Protein AF-A0AAU2VG63-F1 (afdb_monomer)

Foldseek 3Di:
DVVCVVVVDDDDDDDDPLVVVLQDQKDFDWDQDDDPRIGDRQDIGFLVCLCPPGPHPSNVVNVVPDDPDDPDDSRPDDDD

Mean predicted aligned error: 6.65 Å

Structure (mmCIF, N/CA/C/O backbone):
data_AF-A0AAU2VG63-F1
#
_entry.id   AF-A0AAU2VG63-F1
#
loop_
_atom_site.group_PDB
_atom_site.id
_atom_site.type_symbol
_atom_site.label_atom_id
_atom_site.label_alt_id
_atom_site.label_comp_id
_atom_site.label_asym_id
_atom_site.label_entity_id
_atom_site.label_seq_id
_atom_site.pdbx_PDB_ins_code
_atom_site.Cartn_x
_atom_site.Cartn_y
_atom_site.Cartn_z
_atom_site.occupancy
_atom_site.B_iso_or_equiv
_atom_site.auth_seq_id
_atom_site.auth_comp_id
_atom_site.auth_asym_id
_atom_site.auth_atom_id
_atom_site.pdbx_PDB_model_num
ATOM 1 N N . MET A 1 1 ? -0.001 1.694 15.831 1.00 65.75 1 MET A N 1
ATOM 2 C CA . MET A 1 1 ? -0.805 2.361 14.783 1.00 65.75 1 MET A CA 1
ATOM 3 C C . MET A 1 1 ? -2.278 2.453 15.164 1.00 65.75 1 MET A C 1
ATOM 5 O O . MET A 1 1 ? -2.805 3.551 15.093 1.00 65.75 1 MET A O 1
ATOM 9 N N . HIS A 1 2 ? -2.905 1.376 15.657 1.00 73.50 2 HIS A N 1
ATOM 10 C CA . HIS A 1 2 ? -4.343 1.369 15.984 1.00 73.50 2 HIS A CA 1
ATOM 11 C C . HIS A 1 2 ? -4.785 2.490 16.933 1.00 73.50 2 HIS A C 1
ATOM 13 O O . HIS A 1 2 ? -5.661 3.250 16.566 1.00 73.50 2 HIS A O 1
ATOM 19 N N . ARG A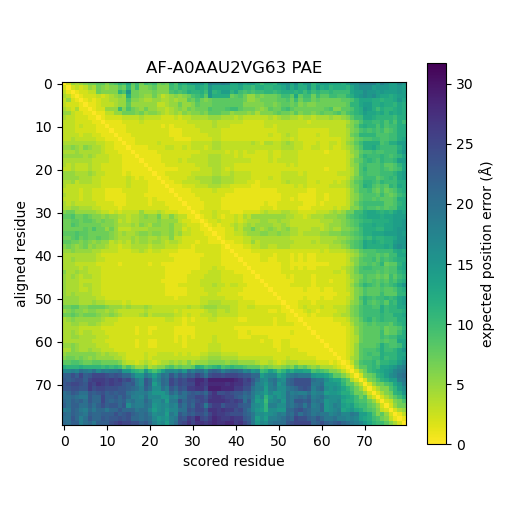 1 3 ? -4.091 2.718 18.060 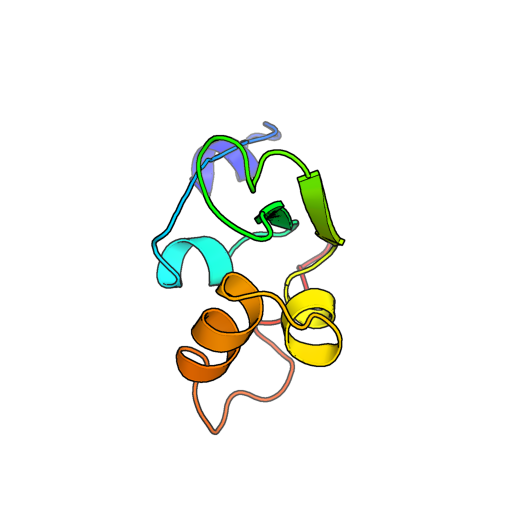1.00 75.50 3 ARG A N 1
ATOM 20 C CA . ARG A 1 3 ? -4.465 3.791 19.002 1.00 75.50 3 ARG A CA 1
ATOM 21 C C . ARG A 1 3 ? -4.576 5.184 18.361 1.00 75.50 3 ARG A C 1
ATOM 23 O O . ARG A 1 3 ? -5.512 5.905 18.648 1.00 75.50 3 ARG A O 1
ATOM 30 N N . LEU A 1 4 ? -3.644 5.549 17.476 1.00 78.38 4 LEU A N 1
ATOM 31 C CA . LEU A 1 4 ? -3.676 6.855 16.806 1.00 78.38 4 LEU A CA 1
ATOM 32 C C . LEU A 1 4 ? -4.866 6.967 15.847 1.00 78.38 4 LEU A C 1
ATOM 34 O O . LEU A 1 4 ? -5.493 8.018 15.777 1.00 78.38 4 LEU A O 1
ATOM 38 N N . HIS A 1 5 ? -5.169 5.888 15.127 1.00 79.94 5 HIS A N 1
ATOM 39 C CA . HIS A 1 5 ? -6.333 5.810 14.250 1.00 79.94 5 HIS A CA 1
ATOM 40 C C . HIS A 1 5 ? -7.646 5.872 15.044 1.00 79.94 5 HIS A C 1
ATOM 42 O O . HIS A 1 5 ? -8.539 6.636 14.691 1.00 79.94 5 HIS A O 1
ATOM 48 N N . ASP A 1 6 ? -7.737 5.117 16.140 1.00 84.00 6 ASP A N 1
ATOM 49 C CA . ASP A 1 6 ? -8.928 5.040 16.992 1.00 84.00 6 ASP A CA 1
ATOM 50 C C . ASP A 1 6 ? -9.228 6.382 17.683 1.00 84.00 6 ASP A C 1
ATOM 52 O O . ASP A 1 6 ? -10.386 6.708 17.930 1.00 84.00 6 ASP A O 1
ATOM 56 N N . ASP A 1 7 ? -8.198 7.206 17.901 1.00 90.81 7 ASP A N 1
ATOM 57 C CA . ASP A 1 7 ? -8.314 8.592 18.372 1.00 90.81 7 ASP A CA 1
ATOM 58 C C . ASP A 1 7 ? -8.793 9.574 17.265 1.00 90.81 7 ASP A C 1
ATOM 60 O O . ASP A 1 7 ? -8.807 10.788 17.470 1.00 90.81 7 ASP A O 1
ATOM 64 N N . GLY A 1 8 ? -9.172 9.079 16.079 1.00 90.31 8 GLY A N 1
ATOM 65 C CA . GLY A 1 8 ? -9.695 9.867 14.955 1.00 90.31 8 GLY A CA 1
ATOM 66 C C . GLY A 1 8 ? -8.629 10.460 14.026 1.00 90.31 8 GLY A C 1
ATOM 67 O O . GLY A 1 8 ? -8.958 11.259 13.146 1.00 90.31 8 GLY A O 1
ATOM 68 N N . ASN A 1 9 ? -7.353 10.093 14.190 1.00 91.19 9 ASN A N 1
ATOM 69 C CA . ASN A 1 9 ? -6.288 10.599 13.324 1.00 91.19 9 ASN A CA 1
ATOM 70 C C . ASN A 1 9 ? -6.199 9.810 12.013 1.00 91.19 9 ASN A C 1
ATOM 72 O O . ASN A 1 9 ? -6.349 8.590 11.975 1.00 91.19 9 ASN A O 1
ATOM 76 N N . THR A 1 10 ? -5.824 10.501 10.935 1.00 92.19 10 THR A N 1
ATOM 77 C CA . THR A 1 10 ? -5.369 9.836 9.707 1.00 92.19 10 THR A CA 1
ATOM 78 C C . THR A 1 10 ? -3.884 9.516 9.829 1.00 92.19 10 THR A C 1
ATOM 80 O O . THR A 1 10 ? -3.067 10.413 10.034 1.00 92.19 10 THR A O 1
ATOM 83 N N . VAL A 1 11 ? -3.525 8.239 9.689 1.00 92.25 11 VAL A N 1
ATOM 84 C CA . VAL A 1 11 ? -2.134 7.773 9.751 1.00 92.25 11 VAL A CA 1
ATOM 85 C C . VAL A 1 11 ? -1.708 7.311 8.362 1.00 92.25 11 VAL A C 1
ATOM 87 O O . VAL A 1 11 ? -2.301 6.391 7.806 1.00 92.25 11 VAL A O 1
ATOM 90 N N . ILE A 1 12 ? -0.672 7.944 7.813 1.00 94.56 12 ILE A N 1
ATOM 91 C CA . ILE A 1 12 ? -0.061 7.563 6.536 1.00 94.56 12 ILE A CA 1
ATOM 92 C C . ILE A 1 12 ? 1.302 6.950 6.836 1.00 94.56 12 ILE A C 1
ATOM 94 O O . ILE A 1 12 ? 2.095 7.537 7.573 1.00 94.56 12 ILE A O 1
ATOM 98 N N . VAL A 1 13 ? 1.570 5.773 6.271 1.00 94.44 13 VAL A N 1
ATOM 99 C CA . VAL A 1 13 ? 2.821 5.034 6.478 1.00 94.44 13 VAL A CA 1
ATOM 100 C C . VAL A 1 13 ? 3.386 4.578 5.139 1.00 94.44 13 VAL A C 1
ATOM 102 O O . VAL A 1 13 ? 2.629 4.273 4.219 1.00 94.44 13 VAL A O 1
ATOM 105 N N . VAL A 1 14 ? 4.713 4.529 5.037 1.00 96.12 14 VAL A N 1
ATOM 106 C CA . VAL A 1 14 ? 5.424 3.909 3.914 1.00 96.12 14 VAL A CA 1
ATOM 107 C C . VAL A 1 14 ? 6.020 2.617 4.441 1.00 96.12 14 VAL A C 1
ATOM 109 O O . VAL A 1 14 ? 6.854 2.661 5.341 1.00 96.12 14 VAL A O 1
ATOM 112 N N . GLU A 1 15 ? 5.566 1.485 3.915 1.00 95.06 15 GLU A N 1
ATOM 113 C CA . GLU A 1 15 ? 5.907 0.177 4.461 1.00 95.06 15 GLU A CA 1
ATOM 114 C C . GLU A 1 15 ? 6.177 -0.869 3.390 1.00 95.06 15 GLU A C 1
ATOM 116 O O . GLU A 1 15 ? 5.676 -0.793 2.269 1.00 95.06 15 GLU A O 1
ATOM 121 N N . HIS A 1 16 ? 6.967 -1.860 3.787 1.00 94.19 16 HIS A N 1
ATOM 122 C CA . HIS A 1 16 ? 7.244 -3.069 3.013 1.00 94.19 16 HIS A CA 1
ATOM 123 C C . HIS A 1 16 ? 6.892 -4.340 3.794 1.00 94.19 16 HIS A C 1
ATOM 125 O O . HIS A 1 16 ? 6.821 -5.417 3.199 1.00 94.19 16 HIS A O 1
ATOM 131 N N . ASP A 1 17 ? 6.644 -4.233 5.104 1.00 94.12 17 ASP A N 1
ATOM 132 C CA . ASP A 1 17 ? 6.170 -5.355 5.902 1.00 94.12 17 ASP A CA 1
ATOM 133 C C . ASP A 1 17 ? 4.714 -5.693 5.539 1.00 94.12 17 ASP A C 1
ATOM 135 O O . ASP A 1 17 ? 3.771 -4.929 5.780 1.00 94.12 17 ASP A O 1
ATOM 139 N N . LEU A 1 18 ? 4.527 -6.878 4.957 1.00 92.25 18 LEU A N 1
ATOM 140 C CA . LEU A 1 18 ? 3.221 -7.375 4.540 1.00 92.25 18 LEU A CA 1
ATOM 141 C C . LEU A 1 18 ? 2.271 -7.566 5.724 1.00 92.25 18 LEU A C 1
ATOM 143 O O . LEU A 1 18 ? 1.061 -7.435 5.541 1.00 92.25 18 LEU A O 1
ATOM 147 N N . ASP A 1 19 ? 2.776 -7.859 6.923 1.00 89.44 19 ASP A N 1
ATOM 148 C CA . ASP A 1 19 ? 1.931 -7.977 8.109 1.00 89.44 19 ASP A CA 1
ATOM 149 C C . ASP A 1 19 ? 1.367 -6.623 8.529 1.00 89.44 19 ASP A C 1
ATOM 151 O O . ASP A 1 19 ? 0.222 -6.567 8.972 1.00 89.44 19 ASP A O 1
ATOM 155 N N . VAL A 1 20 ? 2.077 -5.520 8.292 1.00 90.56 20 VAL A N 1
ATOM 156 C CA . VAL A 1 20 ? 1.508 -4.177 8.472 1.00 90.56 20 VAL A CA 1
ATOM 157 C C . VAL A 1 20 ? 0.489 -3.884 7.370 1.00 90.56 20 VAL A C 1
ATOM 159 O O . VAL A 1 20 ? -0.645 -3.502 7.664 1.00 90.56 20 VAL A O 1
ATOM 162 N N . ILE A 1 21 ? 0.8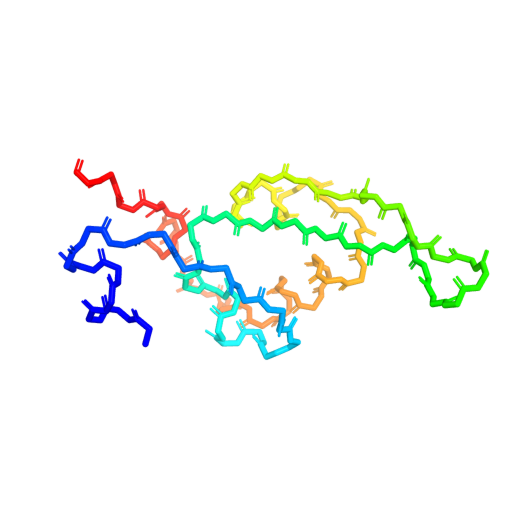49 -4.134 6.107 1.00 92.31 21 ILE A N 1
ATOM 163 C CA . ILE A 1 21 ? 0.009 -3.831 4.934 1.00 92.31 21 ILE A CA 1
ATOM 164 C C . ILE A 1 21 ? -1.351 -4.546 4.998 1.00 92.31 21 ILE A C 1
ATOM 166 O O . ILE A 1 21 ? -2.375 -3.931 4.690 1.00 92.31 21 ILE A O 1
ATOM 170 N N . LYS A 1 22 ? -1.396 -5.806 5.454 1.00 89.31 22 LYS A N 1
ATOM 171 C CA . LYS A 1 22 ? -2.639 -6.594 5.617 1.00 89.31 22 LYS A CA 1
ATOM 172 C C . LYS A 1 22 ? -3.691 -5.927 6.505 1.00 89.31 22 LYS A C 1
ATOM 174 O O . LYS A 1 22 ? -4.872 -6.210 6.333 1.00 89.31 22 LYS A O 1
ATOM 179 N N . HIS A 1 23 ? -3.276 -5.086 7.451 1.00 88.62 23 HIS A N 1
ATOM 180 C CA . HIS A 1 23 ? -4.169 -4.440 8.416 1.00 88.62 23 HIS A CA 1
ATOM 181 C C . HIS A 1 23 ? -4.545 -3.003 8.018 1.00 88.62 23 HIS A C 1
ATOM 183 O O . HIS A 1 23 ? -5.193 -2.300 8.792 1.00 88.62 23 HIS A O 1
ATOM 189 N N . THR A 1 24 ? -4.149 -2.545 6.827 1.00 90.56 24 THR A N 1
ATOM 190 C CA . THR A 1 24 ? -4.462 -1.193 6.346 1.00 90.56 24 THR A CA 1
ATOM 191 C C . THR A 1 24 ? -5.857 -1.107 5.730 1.00 90.56 24 THR A C 1
ATOM 193 O O . THR A 1 24 ? -6.366 -2.061 5.147 1.00 90.56 24 THR A O 1
ATOM 196 N N . ALA A 1 25 ? -6.485 0.066 5.836 1.00 91.62 25 ALA A N 1
ATOM 197 C CA . ALA A 1 25 ? -7.767 0.327 5.182 1.00 91.62 25 ALA A CA 1
ATOM 198 C C . ALA A 1 25 ? -7.605 0.705 3.699 1.00 91.62 25 ALA A C 1
ATOM 200 O O . ALA A 1 25 ? -8.489 0.429 2.892 1.00 91.62 25 ALA A O 1
ATOM 201 N N . TRP A 1 26 ? -6.482 1.330 3.336 1.00 95.19 26 TRP A N 1
ATOM 202 C CA . TRP A 1 26 ? -6.214 1.837 1.993 1.00 95.19 26 TRP A CA 1
ATOM 203 C C . TRP A 1 26 ? -4.736 1.678 1.644 1.00 95.19 26 TRP A C 1
ATOM 205 O O . TRP A 1 26 ? -3.874 1.930 2.486 1.00 95.19 26 TRP A O 1
ATOM 215 N N . ILE A 1 27 ? -4.448 1.302 0.399 1.00 97.00 27 ILE A N 1
ATOM 216 C CA . ILE A 1 27 ? -3.092 1.152 -0.130 1.00 97.00 27 ILE A CA 1
ATOM 217 C C . ILE A 1 27 ? -2.911 2.083 -1.329 1.00 97.00 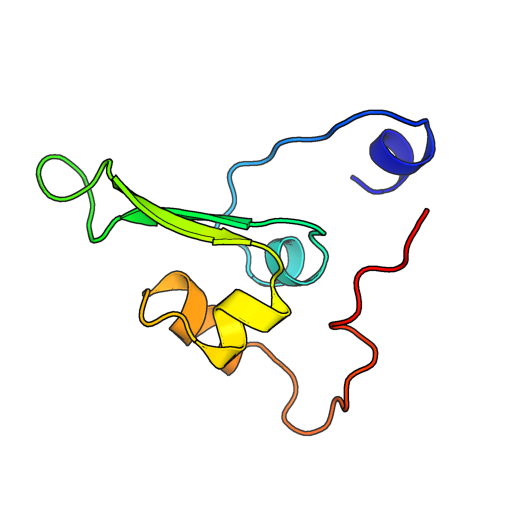27 ILE A C 1
ATOM 219 O O . ILE A 1 27 ? -3.767 2.144 -2.211 1.00 97.00 27 ILE A O 1
ATOM 223 N N . ILE A 1 28 ? -1.767 2.766 -1.373 1.00 97.50 28 ILE A N 1
ATOM 224 C CA . ILE A 1 28 ? -1.238 3.444 -2.559 1.00 97.50 28 ILE A CA 1
ATOM 225 C C . ILE A 1 28 ? 0.083 2.753 -2.898 1.00 97.50 28 ILE A C 1
ATOM 227 O O . ILE A 1 28 ? 1.018 2.796 -2.103 1.00 97.50 28 ILE A O 1
ATOM 231 N N . ASP A 1 29 ? 0.145 2.095 -4.051 1.00 97.25 29 ASP A N 1
ATOM 232 C CA . ASP A 1 29 ? 1.321 1.344 -4.498 1.00 97.25 29 ASP A CA 1
ATOM 233 C C . ASP A 1 29 ? 2.095 2.158 -5.534 1.00 97.25 29 ASP A C 1
ATOM 235 O O . ASP A 1 29 ? 1.506 2.670 -6.496 1.00 97.25 29 ASP A O 1
ATOM 239 N N . ILE A 1 30 ? 3.408 2.273 -5.339 1.00 97.25 30 ILE A N 1
ATOM 240 C CA . ILE A 1 30 ? 4.293 3.094 -6.169 1.00 97.25 30 ILE A CA 1
ATOM 241 C C . ILE A 1 30 ? 5.274 2.191 -6.912 1.00 97.25 30 ILE A C 1
ATOM 243 O O . ILE A 1 30 ? 5.960 1.374 -6.308 1.00 97.25 30 ILE A O 1
ATOM 247 N N . GLY A 1 31 ? 5.364 2.364 -8.228 1.00 95.56 31 GLY A N 1
ATOM 248 C CA . GLY A 1 31 ? 6.195 1.534 -9.097 1.00 95.56 31 GLY A CA 1
ATOM 249 C C . GLY A 1 31 ? 6.221 2.062 -10.535 1.00 95.56 31 GLY A C 1
ATOM 250 O O . GLY A 1 31 ? 6.136 3.279 -10.725 1.00 95.56 31 GLY A O 1
ATOM 251 N N . PRO A 1 32 ? 6.343 1.195 -11.559 1.00 93.44 32 PRO A N 1
ATOM 252 C CA . PRO A 1 32 ? 6.423 -0.272 -11.483 1.00 93.44 32 PRO A CA 1
ATOM 253 C C . PRO A 1 32 ? 7.756 -0.801 -10.934 1.00 93.44 32 PRO A C 1
ATOM 255 O O . PRO A 1 32 ? 7.802 -1.924 -10.447 1.00 93.44 32 PRO A O 1
ATOM 258 N N . ASP A 1 33 ? 8.810 0.011 -10.996 1.00 91.88 33 ASP A N 1
ATOM 259 C CA . ASP A 1 33 ? 10.165 -0.332 -10.558 1.00 91.88 33 ASP A CA 1
ATOM 260 C C . ASP A 1 33 ? 10.742 0.812 -9.694 1.00 91.88 33 ASP A C 1
ATOM 262 O O . ASP A 1 33 ? 10.014 1.700 -9.245 1.00 91.88 33 ASP A O 1
ATOM 266 N N . THR A 1 34 ? 12.045 0.814 -9.443 1.00 90.75 34 THR A N 1
ATOM 267 C CA . THR A 1 34 ? 12.746 1.794 -8.609 1.00 90.75 34 THR A CA 1
ATOM 268 C C . THR A 1 34 ? 13.490 2.851 -9.435 1.00 90.75 34 THR A C 1
ATOM 270 O O . THR A 1 34 ? 13.720 2.719 -10.643 1.00 90.75 34 THR A O 1
ATOM 273 N N . GLY A 1 35 ? 13.873 3.954 -8.783 1.00 92.56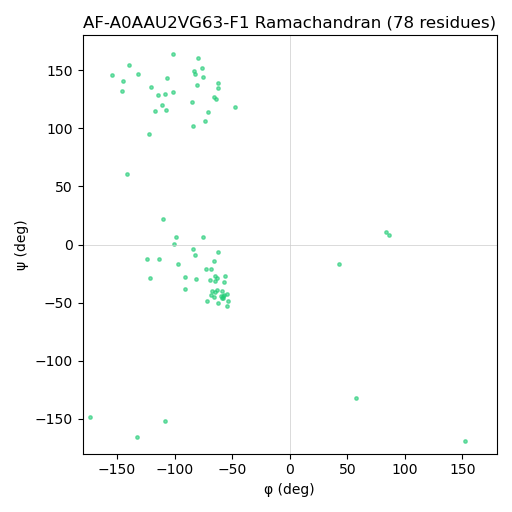 35 GLY A N 1
ATOM 274 C CA . GLY A 1 35 ? 14.634 5.034 -9.414 1.00 92.56 35 GLY A CA 1
ATOM 275 C C . GLY A 1 35 ? 13.917 5.631 -10.630 1.00 92.56 35 GLY A C 1
ATOM 276 O O . GLY A 1 35 ? 12.728 5.932 -10.579 1.00 92.56 35 GLY A O 1
ATOM 277 N N . LYS A 1 36 ? 14.640 5.789 -11.746 1.00 95.25 36 LYS A N 1
ATOM 278 C CA . LYS A 1 36 ? 14.120 6.403 -12.986 1.00 95.25 36 LYS A CA 1
ATOM 279 C C . LYS A 1 36 ? 13.015 5.599 -13.686 1.00 95.25 36 LYS A C 1
ATOM 281 O O . LYS A 1 36 ? 12.385 6.122 -14.599 1.00 95.25 36 LYS A O 1
ATOM 286 N N . HIS A 1 37 ? 12.825 4.337 -13.304 1.00 93.12 37 HIS A N 1
ATOM 287 C CA . HIS A 1 37 ? 11.801 3.449 -13.861 1.00 93.12 37 HIS A CA 1
ATOM 288 C C . HIS A 1 37 ? 10.560 3.339 -12.957 1.00 93.12 37 HIS A C 1
ATOM 290 O O . HIS A 1 37 ? 9.616 2.629 -13.297 1.00 93.12 37 HIS A O 1
ATOM 296 N N . GLY A 1 38 ? 10.559 4.050 -11.826 1.00 95.31 38 GLY A N 1
ATOM 297 C CA . GLY A 1 38 ? 9.461 4.104 -10.870 1.00 95.31 38 GLY A CA 1
ATOM 298 C C . GLY A 1 38 ? 8.705 5.427 -10.862 1.00 95.31 38 GLY A C 1
ATOM 299 O O . GLY A 1 38 ? 8.658 6.159 -11.851 1.00 95.31 38 GLY A O 1
ATOM 300 N N . GLY A 1 39 ? 8.142 5.743 -9.694 1.00 95.50 39 GLY A N 1
ATOM 301 C CA . GLY A 1 39 ? 7.525 7.040 -9.405 1.00 95.50 39 GLY A CA 1
ATOM 302 C C . GLY A 1 39 ? 6.081 7.190 -9.884 1.00 95.50 39 GLY A C 1
ATOM 303 O O . GLY A 1 39 ? 5.547 8.296 -9.853 1.00 95.50 39 GLY A O 1
ATOM 304 N N . GLN A 1 40 ? 5.439 6.105 -10.315 1.00 97.00 40 GLN A N 1
ATOM 305 C CA . GLN A 1 40 ? 4.045 6.110 -10.754 1.00 97.00 40 GLN A CA 1
ATOM 306 C C . GLN A 1 40 ? 3.157 5.449 -9.705 1.00 97.00 40 GLN A C 1
ATOM 308 O O . GLN A 1 40 ? 3.542 4.448 -9.102 1.00 97.00 40 GLN A O 1
ATOM 313 N N . VAL A 1 41 ? 1.943 5.973 -9.526 1.00 96.88 41 VAL A N 1
ATOM 314 C CA . VAL A 1 41 ? 0.896 5.271 -8.777 1.00 96.88 41 VAL A CA 1
ATOM 315 C C . VAL A 1 41 ? 0.389 4.132 -9.652 1.00 96.88 41 VAL A C 1
ATOM 317 O O . VAL A 1 41 ? -0.305 4.361 -10.641 1.00 96.88 41 VAL A O 1
ATOM 320 N N . VAL A 1 42 ? 0.760 2.905 -9.300 1.00 97.19 42 VAL A N 1
ATOM 321 C CA . VAL A 1 42 ? 0.413 1.695 -10.063 1.00 97.19 42 VAL A CA 1
ATOM 322 C C . VAL A 1 42 ? -0.818 0.984 -9.503 1.00 97.19 42 VAL A C 1
ATOM 324 O O . VAL A 1 42 ? -1.438 0.183 -10.200 1.00 97.19 42 VAL A O 1
ATOM 327 N N . PHE A 1 43 ? -1.210 1.303 -8.267 1.00 97.62 43 PHE A N 1
ATOM 328 C CA . PHE A 1 43 ? -2.475 0.889 -7.668 1.00 97.62 43 PHE A CA 1
ATOM 329 C C . PHE A 1 43 ? -2.909 1.881 -6.580 1.00 97.62 43 PHE A C 1
ATOM 331 O O . PHE A 1 43 ? -2.078 2.425 -5.855 1.00 97.62 43 PHE A O 1
ATOM 338 N N . THR A 1 44 ? -4.219 2.084 -6.436 1.00 97.31 44 THR A N 1
ATOM 339 C CA . THR A 1 44 ? -4.819 2.777 -5.291 1.00 97.31 44 THR A CA 1
ATOM 340 C C . THR A 1 44 ? -6.170 2.147 -4.968 1.00 97.31 44 THR A C 1
ATOM 342 O O . THR A 1 44 ? -6.961 1.895 -5.879 1.00 97.31 44 THR A O 1
ATOM 345 N N . GLY A 1 45 ? -6.425 1.848 -3.697 1.00 96.00 45 GLY A N 1
ATOM 346 C CA . GLY A 1 45 ? -7.669 1.208 -3.277 1.00 96.00 45 GLY A CA 1
ATOM 347 C C . GLY A 1 45 ? -7.528 0.367 -2.017 1.00 96.00 45 GLY A C 1
ATOM 348 O O . GLY A 1 45 ? -6.51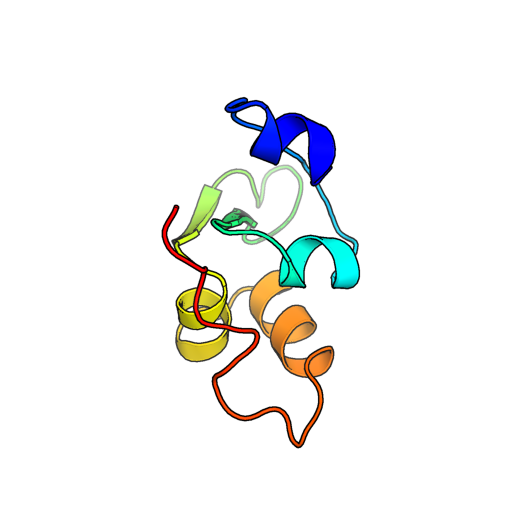1 0.396 -1.324 1.00 96.00 45 GLY A O 1
ATOM 349 N N . ILE A 1 46 ? -8.564 -0.415 -1.732 1.00 94.94 46 ILE A N 1
ATOM 350 C CA . ILE A 1 46 ? -8.597 -1.320 -0.581 1.00 94.94 46 ILE A CA 1
ATOM 351 C C . ILE A 1 46 ? -7.745 -2.585 -0.834 1.00 94.94 46 ILE A C 1
ATOM 353 O O . ILE A 1 46 ? -7.610 -3.021 -1.984 1.00 94.94 46 ILE A O 1
ATOM 357 N N . PRO A 1 47 ? -7.186 -3.232 0.210 1.00 93.44 47 PRO A N 1
ATOM 358 C CA . PRO A 1 47 ? -6.322 -4.412 0.050 1.00 93.44 47 PRO A CA 1
ATOM 359 C C . PRO A 1 47 ? -6.974 -5.589 -0.696 1.00 93.44 47 PRO A C 1
ATOM 361 O O . PRO A 1 47 ? -6.315 -6.340 -1.421 1.00 93.44 47 PRO A O 1
ATOM 364 N N . THR A 1 48 ? -8.288 -5.754 -0.556 1.00 91.50 48 THR A N 1
ATOM 365 C CA . THR A 1 48 ? -9.091 -6.726 -1.314 1.00 91.50 48 THR A CA 1
ATOM 366 C C . THR A 1 48 ? -9.029 -6.508 -2.809 1.00 91.50 48 THR A C 1
ATOM 368 O O . THR A 1 48 ? -8.876 -7.469 -3.562 1.00 91.50 48 THR A O 1
ATOM 371 N N . ASP A 1 49 ? -9.136 -5.262 -3.249 1.00 94.75 49 ASP A N 1
ATOM 372 C CA . ASP A 1 49 ? -9.082 -4.939 -4.666 1.00 94.75 49 ASP A CA 1
ATOM 373 C C . ASP A 1 49 ? -7.673 -5.188 -5.193 1.00 94.75 49 ASP A C 1
ATOM 375 O O . ASP A 1 49 ? -7.522 -5.866 -6.210 1.00 94.75 49 ASP A O 1
ATOM 379 N N . MET A 1 50 ? -6.636 -4.787 -4.446 1.00 95.00 50 MET A N 1
ATOM 380 C CA . MET A 1 50 ? -5.243 -5.075 -4.806 1.00 95.00 50 MET A CA 1
ATOM 381 C C . MET A 1 50 ? -5.032 -6.575 -5.025 1.00 95.00 50 MET A C 1
ATOM 383 O O . MET A 1 50 ? -4.560 -7.006 -6.079 1.00 95.00 50 MET A O 1
ATOM 387 N N . THR A 1 51 ? -5.418 -7.387 -4.042 1.00 93.81 51 THR A N 1
ATOM 388 C CA . THR A 1 51 ? -5.218 -8.840 -4.083 1.00 93.81 51 THR A CA 1
ATOM 389 C C . THR A 1 51 ? -6.076 -9.530 -5.140 1.00 93.81 51 THR A C 1
ATOM 391 O O . THR A 1 51 ? -5.704 -10.602 -5.615 1.00 93.81 51 THR A O 1
ATOM 394 N N . ARG A 1 52 ? -7.174 -8.929 -5.606 1.00 92.38 52 ARG A N 1
ATOM 395 C CA . ARG A 1 52 ? -8.015 -9.513 -6.664 1.00 92.38 52 ARG A CA 1
ATOM 396 C C . ARG A 1 52 ? -7.617 -9.090 -8.073 1.00 92.38 52 ARG A C 1
ATOM 398 O O . ARG A 1 52 ? -7.682 -9.921 -8.973 1.00 92.38 52 ARG A O 1
ATOM 405 N N . THR A 1 53 ? -7.217 -7.837 -8.277 1.00 92.62 53 THR A N 1
ATOM 406 C CA . THR A 1 53 ? -7.123 -7.247 -9.626 1.00 92.62 53 THR A CA 1
ATOM 407 C C .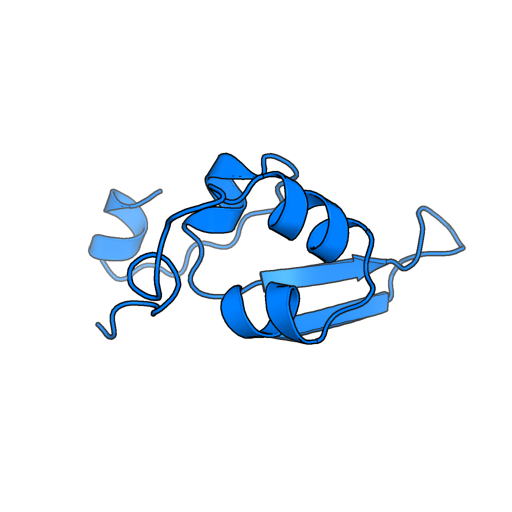 THR A 1 53 ? -5.727 -6.749 -9.992 1.00 92.62 53 THR A C 1
ATOM 409 O O . THR A 1 53 ? -5.368 -6.786 -11.170 1.00 92.62 53 THR A O 1
ATOM 412 N N . SER A 1 54 ? -4.917 -6.331 -9.014 1.00 94.44 54 SER A N 1
ATOM 413 C CA . SER A 1 54 ? -3.618 -5.702 -9.283 1.00 94.44 54 SER A CA 1
ATOM 414 C C . SER A 1 54 ? -2.552 -6.710 -9.721 1.00 94.44 54 SER A C 1
ATOM 416 O O . SER A 1 54 ? -2.484 -7.832 -9.217 1.00 94.44 54 SER A O 1
ATOM 418 N N . ARG A 1 55 ? -1.671 -6.306 -10.638 1.00 94.81 55 ARG A N 1
ATOM 419 C CA . ARG A 1 55 ? -0.538 -7.115 -11.125 1.00 94.81 55 ARG A CA 1
ATOM 420 C C . ARG A 1 55 ? 0.820 -6.574 -10.662 1.00 94.81 55 ARG A C 1
ATOM 422 O O . ARG A 1 55 ? 1.828 -6.838 -11.303 1.00 94.81 55 ARG A O 1
ATOM 429 N N . THR A 1 56 ? 0.841 -5.791 -9.586 1.00 95.94 56 THR A N 1
ATOM 430 C CA . THR A 1 56 ? 2.071 -5.218 -9.027 1.00 95.94 56 THR A CA 1
ATOM 431 C C . THR A 1 56 ? 2.842 -6.232 -8.179 1.00 95.94 56 THR A C 1
ATOM 433 O O . THR A 1 56 ? 2.266 -7.207 -7.685 1.00 95.94 56 THR A O 1
ATOM 436 N N . HIS A 1 57 ? 4.138 -5.981 -7.961 1.00 95.00 57 HIS A N 1
ATOM 437 C CA . HIS A 1 57 ? 4.972 -6.803 -7.078 1.00 95.00 57 HIS A CA 1
ATOM 438 C C . HIS A 1 57 ? 4.398 -6.881 -5.660 1.00 95.00 57 HIS A C 1
ATOM 440 O O . HIS A 1 57 ? 4.314 -7.970 -5.089 1.00 95.00 57 HIS A O 1
ATOM 446 N N . THR A 1 58 ? 3.931 -5.756 -5.116 1.00 95.56 58 THR A N 1
ATOM 447 C CA . THR A 1 58 ? 3.268 -5.695 -3.808 1.00 95.56 58 THR A CA 1
ATOM 448 C C . THR A 1 58 ? 2.040 -6.605 -3.769 1.00 95.56 58 THR A C 1
ATOM 450 O O . THR A 1 58 ? 1.890 -7.398 -2.841 1.00 95.56 58 THR A O 1
ATOM 453 N N . ALA A 1 59 ? 1.190 -6.572 -4.803 1.00 95.56 59 ALA A N 1
ATOM 454 C CA . ALA A 1 59 ? -0.007 -7.408 -4.874 1.00 95.56 59 ALA A CA 1
ATOM 455 C C . ALA A 1 59 ? 0.317 -8.910 -4.919 1.00 95.56 59 ALA A C 1
ATOM 457 O O . ALA A 1 59 ? -0.382 -9.716 -4.302 1.00 95.56 59 ALA A O 1
ATOM 458 N N . GLU A 1 60 ? 1.364 -9.303 -5.645 1.00 95.25 60 GLU A N 1
ATOM 459 C CA . GLU A 1 60 ? 1.834 -10.690 -5.704 1.00 95.25 60 GLU A CA 1
ATOM 460 C C . GLU A 1 60 ? 2.299 -11.190 -4.330 1.00 95.25 60 GLU A C 1
ATOM 462 O O . GLU A 1 60 ? 1.815 -12.216 -3.845 1.00 95.25 60 GLU A O 1
ATOM 467 N N . HIS A 1 61 ? 3.158 -10.427 -3.657 1.00 95.38 61 HIS A N 1
ATOM 468 C CA . HIS A 1 61 ? 3.656 -10.779 -2.327 1.00 95.38 61 HIS A CA 1
ATOM 469 C C . HIS A 1 61 ? 2.543 -10.782 -1.280 1.00 95.38 61 HIS A C 1
ATOM 471 O O . HIS A 1 61 ? 2.449 -11.710 -0.470 1.00 95.38 61 HIS A O 1
ATOM 477 N N . LEU A 1 62 ? 1.637 -9.805 -1.341 1.00 93.75 62 LEU A N 1
ATOM 478 C CA . LEU A 1 62 ? 0.491 -9.740 -0.446 1.00 93.75 62 LEU A CA 1
ATOM 479 C C . LEU A 1 62 ? -0.377 -10.996 -0.583 1.00 93.75 62 LEU A C 1
ATOM 481 O O . LEU A 1 62 ? -0.672 -11.622 0.433 1.00 93.75 62 LEU A O 1
ATOM 485 N N . ARG A 1 63 ? -0.688 -11.450 -1.808 1.00 93.69 63 ARG A N 1
ATOM 486 C CA . ARG A 1 63 ? -1.408 -12.721 -2.039 1.00 93.69 63 ARG A CA 1
ATOM 487 C C . ARG A 1 63 ? -0.690 -13.923 -1.436 1.00 93.69 63 ARG A C 1
ATOM 489 O O . ARG A 1 63 ? -1.343 -14.757 -0.816 1.00 93.69 63 ARG A O 1
ATOM 496 N N . MET A 1 64 ? 0.628 -14.022 -1.614 1.00 92.12 64 MET A N 1
ATOM 497 C CA . MET A 1 64 ? 1.419 -15.142 -1.086 1.00 92.12 64 MET A CA 1
ATOM 498 C C . MET A 1 64 ? 1.442 -15.173 0.444 1.00 92.12 64 MET A C 1
ATOM 500 O O . MET A 1 64 ? 1.493 -16.247 1.039 1.00 92.12 64 MET A O 1
ATOM 504 N N . SER A 1 65 ? 1.379 -14.003 1.079 1.00 90.31 65 SER A N 1
ATOM 505 C CA . SER A 1 65 ? 1.401 -13.869 2.536 1.00 90.31 65 SER A CA 1
ATOM 506 C C . SER A 1 65 ? 0.040 -14.090 3.213 1.00 90.31 65 SER A C 1
ATOM 508 O O . SER A 1 65 ? -0.025 -14.149 4.445 1.00 90.31 65 SER A O 1
ATOM 510 N N . LEU A 1 66 ? -1.052 -14.202 2.444 1.00 86.88 66 LEU A N 1
ATOM 511 C CA . LEU A 1 66 ? -2.390 -14.454 2.978 1.00 86.88 66 LEU A CA 1
ATOM 512 C C . LEU A 1 66 ? -2.600 -15.949 3.292 1.00 86.88 66 LEU A C 1
ATOM 514 O O . LEU A 1 66 ? -2.244 -16.815 2.488 1.00 86.88 66 LEU A O 1
ATOM 518 N N . PRO A 1 67 ? -3.224 -16.297 4.433 1.00 79.31 67 PRO A N 1
ATOM 519 C CA . PRO A 1 67 ? -3.473 -17.693 4.786 1.00 79.31 67 PRO A CA 1
ATOM 520 C C . PRO A 1 67 ? -4.394 -18.399 3.782 1.00 79.31 67 PRO A C 1
ATOM 522 O O . PRO A 1 67 ? -5.468 -17.904 3.443 1.00 79.31 67 PRO A O 1
ATOM 525 N N . LYS A 1 68 ? -4.023 -19.622 3.369 1.00 65.44 68 LYS A N 1
ATOM 526 C CA . LYS A 1 68 ? -4.735 -20.430 2.349 1.00 65.44 68 LYS A CA 1
ATOM 527 C C . LYS A 1 68 ? -6.181 -20.823 2.717 1.00 65.44 68 LYS A C 1
ATOM 529 O O . LYS A 1 68 ? -6.889 -21.387 1.888 1.00 65.44 68 LYS A O 1
ATOM 534 N N . ARG A 1 69 ? -6.631 -20.537 3.945 1.00 59.06 69 ARG A N 1
ATOM 535 C CA . ARG A 1 69 ? -8.012 -20.720 4.432 1.00 59.06 69 ARG A CA 1
ATOM 536 C C . ARG A 1 69 ? -8.423 -19.567 5.352 1.00 59.06 69 ARG A C 1
ATOM 538 O O . ARG A 1 69 ? -8.739 -19.786 6.513 1.00 59.06 69 ARG A O 1
ATOM 545 N N . MET A 1 70 ? -8.426 -18.337 4.854 1.00 51.09 70 MET A N 1
ATOM 546 C CA . MET A 1 70 ? -9.123 -17.236 5.524 1.00 51.09 70 MET A CA 1
ATOM 547 C C . MET A 1 70 ? -10.151 -16.648 4.569 1.00 51.09 70 MET A C 1
ATOM 549 O O . MET A 1 70 ? -9.847 -15.836 3.702 1.00 51.09 70 MET A O 1
ATOM 553 N N . GLY A 1 71 ? -11.386 -17.139 4.698 1.00 44.06 71 GLY A N 1
ATOM 554 C CA . GLY A 1 71 ? -12.529 -16.601 3.978 1.00 44.06 71 GLY A CA 1
ATOM 555 C C . GLY A 1 71 ? -12.811 -15.180 4.446 1.00 44.06 71 GLY A C 1
ATOM 556 O O . GLY A 1 71 ? -12.924 -14.982 5.647 1.00 44.06 71 GLY A O 1
ATOM 557 N N . ALA A 1 72 ? -12.888 -14.251 3.488 1.00 49.50 72 ALA A N 1
ATOM 558 C CA . ALA A 1 72 ? -13.551 -12.934 3.438 1.00 49.50 72 ALA A CA 1
ATOM 559 C C . ALA A 1 72 ? -13.496 -11.947 4.635 1.00 49.50 72 ALA A C 1
ATOM 561 O O . ALA A 1 72 ? -13.774 -10.770 4.439 1.00 49.50 72 ALA A O 1
ATOM 562 N N . HIS A 1 73 ? -13.143 -12.358 5.850 1.00 47.91 73 HIS A N 1
ATOM 563 C CA . HIS A 1 73 ? -13.403 -11.617 7.080 1.00 47.91 73 HIS A CA 1
ATOM 564 C C . HIS A 1 73 ? -12.267 -10.664 7.474 1.00 47.91 73 HIS A C 1
ATOM 566 O O . HIS A 1 73 ? -12.539 -9.626 8.058 1.00 47.91 73 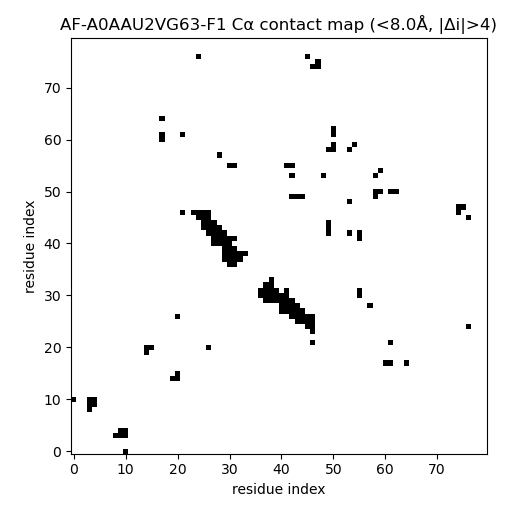HIS A O 1
ATOM 572 N N . LEU A 1 74 ? -11.013 -10.957 7.099 1.00 51.50 74 LEU A N 1
ATOM 573 C CA . LEU A 1 74 ? -9.870 -10.054 7.345 1.00 51.50 74 LEU A CA 1
ATOM 574 C C . LEU A 1 74 ? -9.721 -8.958 6.269 1.00 51.50 74 LEU A C 1
ATOM 576 O O . LEU A 1 74 ? -8.837 -8.118 6.326 1.00 51.50 74 LEU A O 1
ATOM 580 N N . LEU A 1 75 ? -10.568 -9.006 5.247 1.00 52.25 75 LEU A N 1
ATOM 581 C CA . LEU A 1 75 ? -10.423 -8.258 4.003 1.00 52.25 75 LEU A CA 1
ATOM 582 C C . LEU A 1 75 ? -11.532 -7.205 3.826 1.00 52.25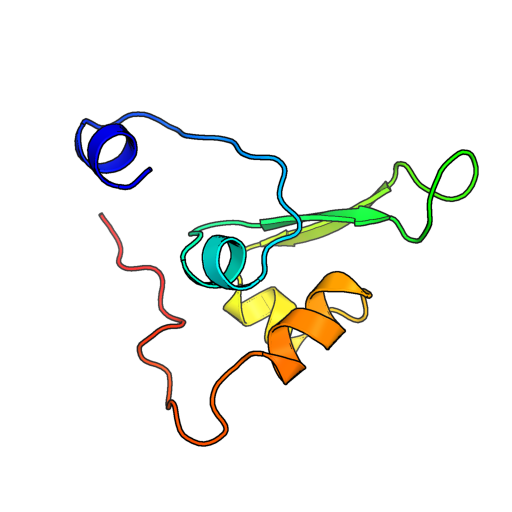 75 LEU A C 1
ATOM 584 O O . LEU A 1 75 ? -11.446 -6.319 2.978 1.00 52.25 75 LEU A O 1
ATOM 588 N N . LEU A 1 76 ? -12.571 -7.284 4.655 1.00 49.03 76 LEU A N 1
ATOM 589 C CA . LEU A 1 76 ? -13.564 -6.237 4.794 1.00 49.03 76 LEU A CA 1
ATOM 590 C C . LEU A 1 76 ? -13.003 -5.228 5.791 1.00 49.03 76 LEU A C 1
ATOM 592 O O . LEU A 1 76 ? -13.011 -5.477 6.997 1.00 49.03 76 LEU A O 1
ATOM 596 N N . GLY A 1 77 ? -12.498 -4.105 5.275 1.00 48.31 77 GLY A N 1
ATOM 597 C CA . GLY A 1 77 ? -12.274 -2.921 6.093 1.00 48.31 77 GLY A CA 1
ATOM 598 C C . GLY A 1 77 ? -13.537 -2.681 6.913 1.00 48.31 77 GLY A C 1
ATOM 599 O O . GLY A 1 77 ? -14.631 -2.563 6.357 1.00 48.31 77 GLY A O 1
ATOM 600 N N . ARG A 1 78 ? -13.412 -2.730 8.241 1.00 48.66 78 ARG A N 1
ATOM 601 C CA . ARG A 1 78 ? -14.543 -2.423 9.113 1.00 48.66 78 ARG A CA 1
ATOM 602 C C . ARG A 1 78 ? -14.880 -0.950 8.869 1.00 48.66 78 ARG A C 1
ATOM 604 O O . ARG A 1 78 ? -13.963 -0.134 8.968 1.00 48.66 78 ARG A O 1
ATOM 611 N N . PRO A 1 79 ? -16.128 -0.600 8.517 1.00 39.94 79 PRO A N 1
ATOM 612 C CA . PRO A 1 79 ? -16.520 0.797 8.532 1.00 39.94 79 PRO A CA 1
ATOM 613 C C . PRO A 1 79 ? -16.411 1.305 9.974 1.00 39.94 79 PRO A C 1
ATOM 615 O O . PRO A 1 79 ? -16.727 0.564 10.912 1.00 39.94 79 PRO A O 1
ATOM 618 N N . ALA A 1 80 ? -15.906 2.530 10.116 1.00 50.84 80 ALA A N 1
ATOM 619 C CA . ALA A 1 80 ? -16.035 3.309 11.341 1.00 50.84 80 ALA A CA 1
ATOM 620 C C . ALA A 1 80 ? -17.515 3.607 11.629 1.00 50.84 80 ALA A C 1
ATOM 622 O O . ALA A 1 80 ? -18.282 3.760 10.646 1.00 50.84 80 ALA A O 1
#

Organism: NCBI:txid2903608

pLDDT: mean 85.26, std 16.41, range [39.94, 97.62]

Radius of gyration: 13.37 Å; Cα contacts (8 Å, |Δi|>4): 78; chains: 1; bounding box: 31×31×33 Å

Nearest PDB structures (foldseek):
  3ux8-assembly1_A-2  TM=9.324E-01  e=6.044E-04  Geobacillus sp. Y412MC52
  6n9l-assembly1_A  TM=9.310E-01  e=7.436E-04  Thermotoga maritima
  3zqj-assembly6_F  TM=8.949E-01  e=9.804E-04  Mycobacterium tuberculosis
  2vf8-assembly1_A  TM=8.861E-01  e=1.206E-03  Deinococcus radiodurans
  2vf7-assembly3_A  TM=8.596E-01  e=4.186E-03  Deinococcus radiodurans

Secondary structure (DSSP, 8-state):
-HHHHHTT---------HHHHTT-S-EEEEESSSGGG--EEEEEE-HHHHHHH--SHHHHHHHHHS-TT--SSSSSPPP-

Sequence (80 aa):
MHRLHDDGNTVIVVEHDLDVIKHTAWIIDIGPDTGKHGGQVVFTGIPTDMTRTSRTHTAEHLRMSLPKRMGAHLLLGRPA

Solvent-accessible surface area (backbone atoms only — not comparable to full-atom values): 5256 Å² total; per-residue (Å²): 112,64,70,54,42,75,74,72,43,88,84,87,83,90,82,82,56,58,78,60,58,63,75,46,69,66,45,78,40,75,12,92,46,68,74,96,61,25,89,35,81,74,44,76,48,40,60,52,54,35,58,72,73,50,87,46,72,67,27,54,52,48,51,70,71,49,68,96,84,67,78,74,66,81,55,54,69,75,80,130

InterPro domains:
  IPR027417 P-loop containing nucleoside triphosphate hydrolase [G3DSA:3.40.50.300] (1-62)
  IPR027417 P-loop containing nucleoside triphosphate hydrolase [SSF52540] (2-60)